Protein AF-A0A643CFT1-F1 (afdb_monomer_lite)

Foldseek 3Di:
DDDDCQVVVVVVCVVVVQQEAEEEAAPPVHCPSVVSVVVVCVVVVGHYHYHYPRPPPPVCSVVVLVVVVVVCVVVVRPHYHYHYPPVVVVSNVVD

Sequence (95 aa):
MRPDLKGALLSLIEYYQWDKFAYLYDSDRGLSTLQAVLDSAAEKKWQVTAINVGNINNDKKDETYRSLFQDLELKKERRVILDCERDKVNDIVDQ

Radius of gyration: 13.58 Å; chains: 1; bounding box: 32×30×33 Å

Structure (mmCIF, N/CA/C/O backbone):
data_AF-A0A643CFT1-F1
#
_entry.id   AF-A0A643CFT1-F1
#
loop_
_atom_site.group_PDB
_atom_site.id
_atom_site.type_symbol
_atom_site.label_atom_id
_atom_site.label_alt_id
_atom_site.label_comp_id
_atom_site.label_asym_id
_atom_site.label_entity_id
_atom_site.label_seq_id
_atom_site.pdbx_PDB_ins_code
_atom_site.Cartn_x
_atom_site.Cartn_y
_atom_site.Cartn_z
_atom_site.occupancy
_atom_site.B_iso_or_equiv
_atom_site.auth_seq_id
_atom_site.auth_comp_id
_atom_site.auth_asym_id
_atom_site.auth_atom_id
_atom_site.pdbx_PDB_model_num
ATOM 1 N N . MET A 1 1 ? 2.675 10.844 -23.099 1.00 61.91 1 MET A N 1
ATOM 2 C CA . MET A 1 1 ? 2.737 11.004 -21.628 1.00 61.91 1 MET A CA 1
ATOM 3 C C . MET A 1 1 ? 2.004 9.843 -20.992 1.00 61.91 1 MET A C 1
ATOM 5 O O . MET A 1 1 ? 0.915 9.526 -21.454 1.00 61.91 1 MET A O 1
ATOM 9 N N . ARG A 1 2 ? 2.593 9.197 -19.983 1.00 74.50 2 ARG A N 1
ATOM 10 C CA . ARG A 1 2 ? 1.882 8.217 -19.154 1.00 74.50 2 ARG A CA 1
ATOM 11 C C . ARG A 1 2 ? 1.043 9.000 -18.122 1.00 74.50 2 ARG A C 1
ATOM 13 O O . ARG A 1 2 ? 1.629 9.868 -17.479 1.00 74.50 2 ARG A O 1
ATOM 20 N N . PRO A 1 3 ? -0.279 8.775 -18.005 1.00 82.31 3 PRO A N 1
ATOM 21 C CA . PRO A 1 3 ? -1.118 9.451 -17.011 1.00 82.31 3 PRO A CA 1
ATOM 22 C C . PRO A 1 3 ? -0.685 9.137 -15.573 1.00 82.31 3 PRO A C 1
ATOM 24 O O . PRO A 1 3 ? -0.107 8.078 -15.327 1.00 82.31 3 PRO A O 1
ATOM 27 N N . ASP A 1 4 ? -0.990 10.037 -14.635 1.00 85.00 4 ASP A N 1
ATOM 28 C CA . ASP A 1 4 ? -0.754 9.811 -13.204 1.00 85.00 4 ASP A CA 1
ATOM 29 C C . ASP A 1 4 ? -1.773 8.809 -12.632 1.00 85.00 4 ASP A C 1
ATOM 31 O O . ASP A 1 4 ? -2.967 8.884 -12.923 1.00 85.00 4 ASP A O 1
ATOM 35 N N . LEU A 1 5 ? -1.294 7.868 -11.816 1.00 87.25 5 LEU A N 1
ATOM 36 C CA . LEU A 1 5 ? -2.095 6.797 -11.215 1.00 87.25 5 LEU A CA 1
ATOM 37 C C . LEU A 1 5 ? -2.571 7.142 -9.795 1.00 8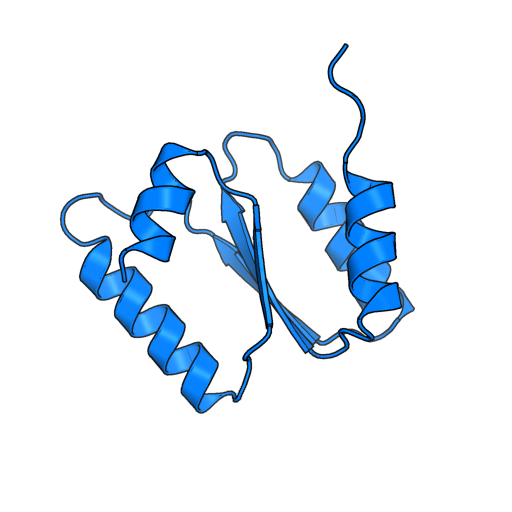7.25 5 LEU A C 1
ATOM 39 O O . LEU A 1 5 ? -3.532 6.546 -9.309 1.00 87.25 5 LEU A O 1
ATOM 43 N N . LYS A 1 6 ? -1.931 8.113 -9.130 1.00 91.06 6 LYS A N 1
ATOM 44 C CA . LYS A 1 6 ? -2.125 8.400 -7.697 1.00 91.06 6 LYS A CA 1
ATOM 45 C C . LYS A 1 6 ? -3.583 8.625 -7.319 1.00 91.06 6 LYS A C 1
ATOM 47 O O . LYS A 1 6 ? -4.087 7.980 -6.405 1.00 91.06 6 LYS A O 1
ATOM 52 N N . GLY A 1 7 ? -4.272 9.502 -8.051 1.00 92.94 7 GLY A N 1
ATOM 53 C CA . GLY A 1 7 ? -5.668 9.838 -7.761 1.00 92.94 7 GLY A CA 1
ATOM 54 C C . GLY A 1 7 ? -6.607 8.638 -7.899 1.00 92.94 7 GLY A C 1
ATOM 55 O O . GLY A 1 7 ? -7.494 8.447 -7.068 1.00 92.94 7 GLY A O 1
ATOM 56 N N . ALA A 1 8 ? -6.382 7.789 -8.906 1.00 95.00 8 ALA A N 1
ATOM 57 C CA . ALA A 1 8 ? -7.182 6.585 -9.108 1.00 95.00 8 ALA A CA 1
ATOM 58 C C . ALA A 1 8 ? -6.946 5.557 -7.991 1.00 95.00 8 ALA A C 1
ATOM 60 O O . ALA A 1 8 ? -7.904 4.981 -7.480 1.00 95.00 8 ALA A O 1
ATOM 61 N N . LEU A 1 9 ? -5.690 5.368 -7.573 1.00 95.50 9 LEU A N 1
ATOM 62 C CA . LEU A 1 9 ? -5.345 4.452 -6.488 1.00 95.50 9 LEU A CA 1
ATOM 63 C C . LEU A 1 9 ? -5.980 4.878 -5.158 1.00 95.50 9 LEU A C 1
ATOM 65 O O . LEU A 1 9 ? -6.643 4.067 -4.516 1.00 95.50 9 LEU A O 1
ATOM 69 N N . LEU A 1 10 ? -5.832 6.149 -4.772 1.00 96.38 10 LEU A N 1
ATOM 70 C CA . LEU A 1 10 ? -6.437 6.686 -3.547 1.00 96.38 10 LEU A CA 1
ATOM 71 C C . LEU A 1 10 ? -7.964 6.539 -3.557 1.00 96.38 10 LEU A C 1
ATOM 73 O O . LEU A 1 10 ? -8.546 6.079 -2.577 1.00 96.38 10 LEU A O 1
ATOM 77 N N . SER A 1 11 ? -8.599 6.826 -4.698 1.00 96.62 11 SER A N 1
ATOM 78 C CA . SER A 1 11 ? -10.048 6.655 -4.860 1.00 96.62 11 SER A CA 1
ATOM 79 C C . SER A 1 11 ? -10.492 5.207 -4.621 1.00 96.62 11 SER A C 1
ATOM 81 O O . SER A 1 11 ? -11.542 4.980 -4.026 1.00 96.62 11 SER A O 1
ATOM 83 N N . LEU A 1 12 ? -9.699 4.216 -5.048 1.00 97.31 12 LEU A N 1
ATOM 84 C CA . LEU A 1 12 ? -10.003 2.801 -4.819 1.00 97.31 12 LEU A CA 1
ATOM 85 C C . LEU A 1 12 ? -9.829 2.395 -3.351 1.00 97.31 12 LEU A C 1
ATOM 87 O O . LEU A 1 12 ? -10.686 1.690 -2.821 1.00 97.31 12 LEU A O 1
ATOM 91 N N . ILE A 1 13 ? -8.761 2.851 -2.686 1.00 96.94 13 ILE A N 1
ATOM 92 C CA . ILE A 1 13 ? -8.533 2.598 -1.249 1.00 96.94 13 ILE A CA 1
ATOM 93 C C . ILE A 1 13 ? -9.736 3.099 -0.438 1.00 96.94 13 ILE A C 1
ATOM 95 O O . ILE A 1 13 ? -10.255 2.392 0.427 1.00 96.94 13 ILE A O 1
ATOM 99 N N . GLU A 1 14 ? -10.226 4.294 -0.767 1.00 96.12 14 GLU A N 1
ATOM 100 C CA . GLU A 1 14 ? -11.395 4.896 -0.126 1.00 96.12 14 GLU A CA 1
ATOM 101 C C . GLU A 1 14 ? -12.690 4.159 -0.442 1.00 96.12 14 GLU A C 1
ATOM 103 O O . GLU A 1 14 ? -13.456 3.848 0.470 1.00 96.12 14 GLU A O 1
ATOM 108 N N . TYR A 1 15 ? -12.922 3.847 -1.718 1.00 97.38 15 TYR A N 1
ATOM 109 C CA . TYR A 1 15 ? -14.113 3.128 -2.162 1.00 97.38 15 TYR A CA 1
ATOM 110 C C . TYR A 1 15 ? -14.266 1.780 -1.446 1.00 97.38 15 TYR A C 1
ATOM 112 O O . TYR A 1 15 ? -15.357 1.441 -0.991 1.00 97.38 15 TYR A O 1
ATOM 120 N N . TYR A 1 16 ? -13.168 1.035 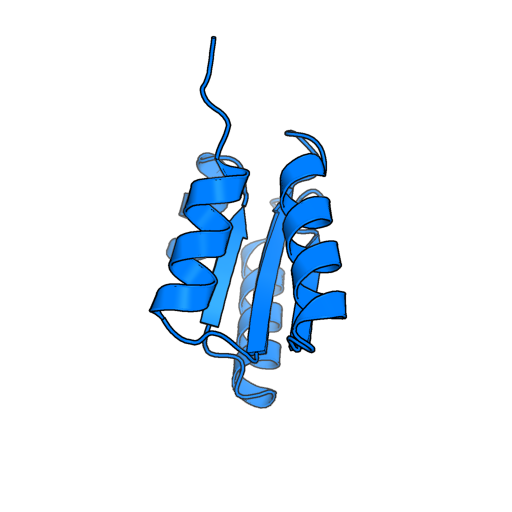-1.286 1.00 96.69 16 TYR A N 1
ATOM 121 C CA . TYR A 1 16 ? -13.172 -0.242 -0.571 1.00 96.69 16 TYR A CA 1
ATOM 122 C C . TYR A 1 16 ? -13.074 -0.111 0.954 1.00 96.69 16 TYR A C 1
ATOM 124 O O . TYR A 1 16 ? -13.071 -1.132 1.649 1.00 96.69 16 TYR A O 1
ATOM 132 N N . GLN A 1 17 ? -12.993 1.113 1.482 1.00 95.94 17 GLN A N 1
ATOM 133 C CA . GLN A 1 17 ? -12.879 1.394 2.914 1.00 95.94 17 GLN A CA 1
ATOM 134 C C . GLN A 1 17 ? -11.677 0.676 3.546 1.00 95.94 17 GLN A C 1
ATOM 136 O O . GLN A 1 17 ? -11.787 -0.023 4.559 1.00 95.94 17 GLN A O 1
ATOM 141 N N . TRP A 1 18 ? -10.518 0.793 2.898 1.00 96.44 18 TRP A N 1
ATOM 142 C CA . TRP A 1 18 ? -9.269 0.237 3.401 1.00 96.44 18 TRP A CA 1
ATOM 143 C C . TRP A 1 18 ? -8.669 1.167 4.456 1.00 96.44 18 TRP A C 1
ATOM 145 O O . TRP A 1 18 ? -8.151 2.233 4.151 1.00 96.44 18 TRP A O 1
ATOM 155 N N . ASP A 1 19 ? -8.744 0.738 5.710 1.00 94.06 19 ASP A N 1
ATOM 156 C CA . ASP A 1 19 ? -8.193 1.408 6.891 1.00 94.06 19 ASP A CA 1
ATOM 157 C C . ASP A 1 19 ? -6.889 0.766 7.386 1.00 94.06 19 ASP A C 1
ATOM 159 O O . ASP A 1 19 ? -6.092 1.427 8.044 1.00 94.06 19 ASP A O 1
ATOM 163 N N . LYS A 1 20 ? -6.661 -0.509 7.053 1.00 94.50 20 LYS A N 1
ATOM 164 C CA . LYS A 1 20 ? -5.441 -1.270 7.333 1.00 94.50 20 LYS A CA 1
ATOM 165 C C . LYS A 1 20 ? -5.029 -2.091 6.111 1.00 94.50 20 LYS A C 1
ATOM 167 O O . LYS A 1 20 ? -5.826 -2.905 5.636 1.00 94.50 20 LYS A O 1
ATOM 172 N N . PHE A 1 21 ? -3.811 -1.891 5.605 1.00 95.19 21 PHE A N 1
ATOM 173 C CA . PHE A 1 21 ? -3.300 -2.607 4.429 1.00 95.19 21 PHE A CA 1
ATOM 174 C C . PHE A 1 21 ? -1.767 -2.599 4.328 1.00 95.19 21 PHE A C 1
ATOM 176 O O . PHE A 1 21 ? -1.090 -1.715 4.853 1.00 95.19 21 PHE A O 1
ATOM 183 N N . ALA A 1 22 ? -1.226 -3.580 3.609 1.00 94.12 22 ALA A N 1
ATOM 184 C CA . ALA A 1 22 ? 0.177 -3.631 3.219 1.00 94.12 22 ALA A CA 1
ATOM 185 C C . ALA A 1 22 ? 0.393 -2.969 1.850 1.00 94.12 22 ALA A C 1
ATOM 187 O O . ALA A 1 22 ? -0.436 -3.106 0.949 1.00 94.12 22 ALA A O 1
ATOM 188 N N . TYR A 1 23 ? 1.515 -2.273 1.686 1.00 94.06 23 TYR A N 1
ATOM 189 C CA . TYR A 1 23 ? 1.929 -1.634 0.438 1.00 94.06 23 TYR A CA 1
ATOM 190 C C . TYR A 1 23 ? 3.307 -2.158 0.037 1.00 94.06 23 TYR A C 1
ATOM 192 O O . TYR A 1 23 ? 4.319 -1.759 0.617 1.00 94.06 23 TYR A O 1
ATOM 200 N N . LEU A 1 24 ? 3.349 -3.065 -0.935 1.00 91.94 24 LEU A N 1
ATOM 201 C CA . LEU A 1 24 ? 4.591 -3.623 -1.461 1.00 91.94 24 LEU A CA 1
ATOM 202 C C . LEU A 1 24 ? 5.039 -2.755 -2.628 1.00 91.94 24 LEU A C 1
ATOM 204 O O . LEU A 1 24 ? 4.270 -2.552 -3.569 1.00 91.94 24 LEU A O 1
ATOM 208 N N . TYR A 1 25 ? 6.264 -2.242 -2.564 1.00 91.06 25 TYR A N 1
ATOM 209 C CA . TYR A 1 25 ? 6.774 -1.310 -3.562 1.00 91.06 25 TYR A CA 1
ATOM 210 C C . TYR A 1 25 ? 8.175 -1.645 -4.048 1.00 91.06 25 TYR A C 1
ATOM 212 O O . TYR A 1 25 ? 8.994 -2.225 -3.329 1.00 91.06 25 TYR A O 1
ATOM 220 N N . ASP A 1 26 ? 8.448 -1.188 -5.263 1.00 87.81 26 ASP A N 1
ATOM 221 C CA . ASP A 1 26 ? 9.772 -1.142 -5.860 1.00 87.81 26 ASP A CA 1
ATOM 222 C C . ASP A 1 26 ? 10.208 0.316 -6.077 1.00 87.81 26 ASP A C 1
ATOM 224 O O . ASP A 1 26 ? 9.425 1.156 -6.524 1.00 87.81 26 ASP A O 1
ATOM 228 N N . SER A 1 27 ? 11.459 0.637 -5.756 1.00 81.62 27 SER A N 1
ATOM 229 C CA . SER A 1 27 ? 12.025 1.975 -5.951 1.00 81.62 27 SER A CA 1
ATOM 230 C C . SER A 1 27 ? 12.304 2.318 -7.419 1.00 81.62 27 SER A C 1
ATOM 232 O O . SER A 1 27 ? 12.499 3.496 -7.723 1.00 81.62 27 SER A O 1
ATOM 234 N N . ASP A 1 28 ? 12.272 1.338 -8.326 1.00 79.81 28 ASP A N 1
ATOM 235 C CA . ASP A 1 28 ? 12.637 1.502 -9.741 1.00 79.81 28 ASP A CA 1
ATOM 236 C C . ASP A 1 28 ? 11.780 2.539 -10.495 1.00 79.81 28 ASP A C 1
ATOM 238 O O . ASP A 1 28 ? 12.264 3.210 -11.408 1.00 79.81 28 ASP A O 1
ATOM 242 N N . ARG A 1 29 ? 10.518 2.745 -10.084 1.00 74.25 29 ARG A N 1
ATOM 243 C CA . ARG A 1 29 ? 9.608 3.755 -10.672 1.00 74.25 29 ARG A CA 1
ATOM 244 C C . ARG A 1 29 ? 9.496 5.055 -9.870 1.00 74.25 29 ARG A C 1
ATOM 246 O O . ARG A 1 29 ? 8.689 5.926 -10.206 1.00 74.25 29 ARG A O 1
ATOM 253 N N . GLY A 1 30 ? 10.325 5.209 -8.839 1.00 84.81 30 GLY A N 1
ATOM 254 C CA . GLY A 1 30 ? 10.270 6.323 -7.900 1.00 84.81 30 GLY A CA 1
ATOM 255 C C . GLY A 1 30 ? 9.133 6.199 -6.880 1.00 84.81 30 GLY A C 1
ATOM 256 O O . GLY A 1 30 ? 8.158 5.481 -7.063 1.00 84.81 30 GLY A O 1
ATOM 257 N N . LEU A 1 31 ? 9.244 6.945 -5.781 1.00 89.94 31 LEU A N 1
ATOM 258 C CA . LEU A 1 31 ? 8.389 6.778 -4.595 1.00 89.94 31 LEU A CA 1
ATOM 259 C C . LEU A 1 31 ? 7.162 7.698 -4.580 1.00 89.94 31 LEU A C 1
ATOM 261 O O . LEU A 1 31 ? 6.511 7.869 -3.554 1.00 89.94 31 LEU A O 1
ATOM 265 N N . SER A 1 32 ? 6.845 8.334 -5.708 1.00 91.56 32 SER A N 1
ATOM 266 C CA . SER A 1 32 ? 5.859 9.416 -5.726 1.00 91.56 32 SER A CA 1
ATOM 267 C C . SER A 1 32 ? 4.421 8.942 -5.466 1.00 91.56 32 SER A C 1
ATOM 269 O O . SER A 1 32 ? 3.614 9.720 -4.960 1.00 91.56 32 SER A O 1
ATOM 271 N N . THR A 1 33 ? 4.102 7.685 -5.796 1.00 92.56 33 THR A N 1
ATOM 272 C CA . THR A 1 33 ? 2.814 7.051 -5.472 1.00 92.56 33 THR A CA 1
ATOM 273 C C . THR A 1 33 ? 2.756 6.654 -4.003 1.00 92.56 33 THR A C 1
ATOM 275 O O . THR A 1 33 ? 1.795 7.004 -3.322 1.00 92.56 33 THR A O 1
ATOM 278 N N . LEU A 1 34 ? 3.819 6.017 -3.494 1.00 94.19 34 LEU A N 1
ATOM 279 C CA . LEU A 1 34 ? 3.956 5.678 -2.077 1.00 94.19 34 LEU A CA 1
ATOM 280 C C . LEU A 1 34 ? 3.805 6.922 -1.192 1.00 94.19 34 LEU A C 1
ATOM 282 O O . LEU A 1 34 ? 3.049 6.886 -0.228 1.00 94.19 34 LEU A O 1
ATOM 286 N N . GLN A 1 35 ? 4.460 8.032 -1.547 1.00 94.50 35 GLN A N 1
ATOM 287 C CA . GLN A 1 35 ? 4.363 9.283 -0.793 1.00 94.50 35 GLN A CA 1
ATOM 288 C C . GLN A 1 35 ? 2.914 9.773 -0.696 1.00 94.50 35 GLN A C 1
ATOM 290 O O . GLN A 1 35 ? 2.438 10.040 0.400 1.00 94.50 35 GLN A O 1
ATOM 295 N N . ALA A 1 36 ? 2.180 9.799 -1.814 1.00 95.31 36 ALA A N 1
ATOM 296 C CA . ALA A 1 36 ? 0.780 10.226 -1.819 1.00 95.31 36 ALA A CA 1
ATOM 297 C C . ALA A 1 36 ? -0.119 9.326 -0.948 1.00 95.31 36 ALA A C 1
ATOM 299 O O . ALA A 1 36 ? -1.049 9.810 -0.298 1.00 95.31 36 ALA A O 1
ATOM 300 N N . VAL A 1 37 ? 0.165 8.019 -0.912 1.00 96.25 37 VAL A N 1
ATOM 301 C CA . VAL A 1 37 ? -0.543 7.067 -0.045 1.00 96.25 37 VAL A CA 1
ATOM 302 C C . VAL A 1 37 ? -0.205 7.294 1.427 1.00 96.25 37 VAL A C 1
ATOM 304 O O . VAL A 1 37 ? -1.117 7.285 2.248 1.00 96.25 37 VAL A O 1
ATOM 307 N N . LEU A 1 38 ? 1.063 7.532 1.772 1.00 96.50 38 LEU A N 1
ATOM 308 C CA . LEU A 1 38 ? 1.487 7.807 3.149 1.00 96.50 38 LEU A CA 1
ATOM 309 C C . LEU A 1 38 ? 0.939 9.142 3.672 1.00 96.50 38 LEU A C 1
ATOM 311 O O . LEU A 1 38 ? 0.483 9.197 4.813 1.00 96.50 38 LEU A O 1
ATOM 315 N N . ASP A 1 39 ? 0.913 10.182 2.837 1.00 97.19 39 ASP A N 1
ATOM 316 C CA . ASP A 1 39 ? 0.322 11.480 3.182 1.00 97.19 39 ASP A CA 1
ATOM 3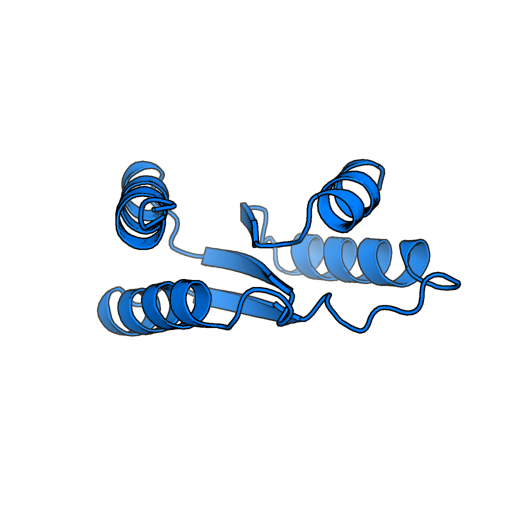17 C C . ASP A 1 39 ? -1.183 11.320 3.469 1.00 97.19 39 ASP A C 1
ATOM 319 O O . ASP A 1 39 ? -1.672 11.709 4.532 1.00 97.19 39 ASP A O 1
ATOM 323 N N . SER A 1 40 ? -1.905 10.627 2.580 1.00 96.69 40 SER A N 1
ATOM 324 C CA . SER A 1 40 ? -3.333 10.326 2.767 1.00 96.69 40 SER A CA 1
ATOM 325 C C . SER A 1 40 ? -3.584 9.448 3.996 1.00 96.69 40 SER A C 1
ATOM 327 O O . SER A 1 40 ? -4.563 9.644 4.717 1.00 96.69 40 SER A O 1
ATOM 329 N N . ALA A 1 41 ? -2.696 8.488 4.267 1.00 96.38 41 ALA A N 1
ATOM 330 C CA . ALA A 1 41 ? -2.774 7.630 5.441 1.00 96.38 41 ALA A CA 1
ATOM 331 C C . ALA A 1 41 ? -2.607 8.420 6.741 1.00 96.38 41 ALA A C 1
ATOM 333 O O . ALA A 1 41 ? -3.323 8.149 7.703 1.00 96.38 41 ALA A O 1
ATOM 334 N N . ALA A 1 42 ? -1.716 9.413 6.772 1.00 96.19 42 ALA A N 1
ATOM 335 C CA . ALA A 1 42 ? -1.545 10.288 7.926 1.00 96.19 42 ALA A CA 1
ATOM 336 C C . ALA A 1 42 ? -2.805 11.130 8.186 1.00 96.19 42 ALA A C 1
ATOM 338 O O . ALA A 1 42 ? -3.274 11.202 9.323 1.00 96.19 42 ALA A O 1
ATOM 339 N N . GLU A 1 43 ? -3.397 11.706 7.136 1.00 96.81 43 GLU A N 1
ATOM 340 C CA . GLU A 1 43 ? -4.629 12.498 7.236 1.00 96.81 43 GLU A CA 1
ATOM 341 C C . GLU A 1 43 ? -5.834 11.654 7.677 1.00 96.81 43 GLU A C 1
ATOM 343 O O . GLU A 1 43 ? -6.610 12.057 8.548 1.00 96.81 43 GLU A O 1
ATOM 348 N N . LYS A 1 44 ? -5.983 10.459 7.096 1.00 95.75 44 LYS A N 1
ATOM 349 C CA . LYS A 1 44 ? -7.146 9.577 7.290 1.00 95.75 44 LYS A CA 1
ATOM 350 C C . LYS A 1 44 ? -6.946 8.526 8.378 1.00 95.75 44 LYS A C 1
ATOM 352 O O . LYS A 1 44 ? -7.862 7.756 8.659 1.00 95.75 44 LYS A O 1
ATOM 357 N N . LYS A 1 45 ? -5.775 8.525 9.022 1.00 96.00 45 LYS A N 1
ATOM 358 C CA . LYS A 1 45 ? -5.356 7.577 10.066 1.00 96.00 45 LYS A CA 1
ATOM 359 C C . LYS A 1 45 ? -5.382 6.116 9.600 1.00 96.00 45 LYS A C 1
ATOM 361 O O . LYS A 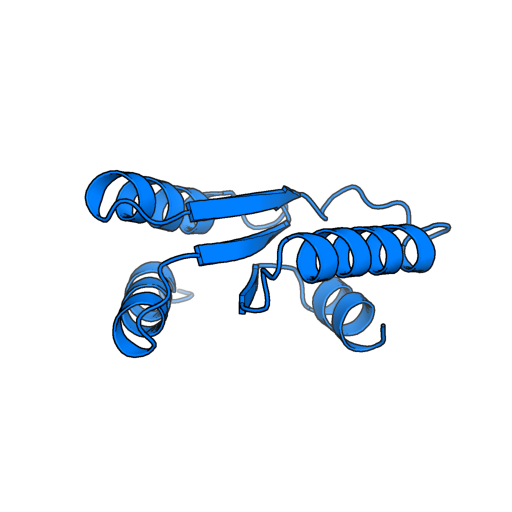1 45 ? -5.742 5.227 10.372 1.00 96.00 45 LYS A O 1
ATOM 366 N N . TRP A 1 46 ? -5.005 5.865 8.348 1.00 96.44 46 TRP A N 1
ATOM 367 C CA . TRP A 1 46 ? -4.842 4.505 7.839 1.00 96.44 46 TRP A CA 1
ATOM 368 C C . TRP A 1 46 ? -3.585 3.852 8.423 1.00 96.44 46 TRP A C 1
ATOM 370 O O . TRP A 1 46 ? 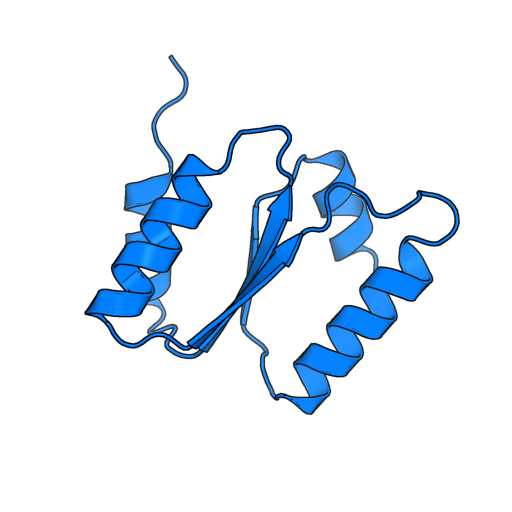-2.535 4.479 8.556 1.00 96.44 46 TRP A O 1
ATOM 380 N N . GLN A 1 47 ? -3.682 2.568 8.745 1.00 94.31 47 GLN A N 1
ATOM 381 C CA . GLN A 1 47 ? -2.566 1.723 9.144 1.00 94.31 47 GLN A CA 1
ATOM 382 C C . GLN A 1 47 ? -1.934 1.099 7.897 1.00 94.31 47 GLN A C 1
ATOM 384 O O . GLN A 1 47 ? -2.431 0.103 7.369 1.00 94.31 47 GLN A O 1
ATOM 389 N N . VAL A 1 48 ? -0.840 1.695 7.426 1.00 94.81 48 VAL A N 1
ATOM 390 C CA . VAL A 1 48 ? -0.134 1.239 6.223 1.00 94.81 48 VAL A CA 1
ATOM 391 C C . VAL A 1 48 ? 1.186 0.569 6.593 1.00 94.81 48 VAL A C 1
ATOM 393 O O . VAL A 1 48 ? 2.076 1.209 7.152 1.00 94.81 48 VAL A O 1
ATOM 396 N N . THR A 1 49 ? 1.338 -0.707 6.234 1.00 92.19 49 THR A N 1
ATOM 397 C CA . THR A 1 49 ? 2.615 -1.434 6.326 1.00 92.19 49 THR A CA 1
ATOM 398 C C . THR A 1 49 ? 3.343 -1.325 4.985 1.00 92.19 49 THR A C 1
ATOM 400 O O . THR A 1 49 ? 3.043 -2.073 4.057 1.00 92.19 49 THR A O 1
ATOM 403 N N . ALA A 1 50 ? 4.281 -0.384 4.847 1.00 92.06 50 ALA A N 1
ATOM 404 C CA . ALA A 1 50 ? 5.063 -0.226 3.616 1.00 92.06 50 ALA A CA 1
ATOM 405 C C . ALA A 1 50 ? 6.270 -1.178 3.592 1.00 92.06 50 ALA A C 1
ATOM 407 O O . ALA A 1 50 ? 7.083 -1.171 4.517 1.00 92.06 50 ALA A O 1
ATOM 408 N N . ILE A 1 51 ? 6.407 -1.973 2.528 1.00 89.06 51 ILE A N 1
ATOM 409 C CA . ILE A 1 51 ? 7.445 -3.001 2.401 1.00 89.06 51 ILE A CA 1
ATOM 410 C C . ILE A 1 51 ? 8.171 -2.853 1.063 1.00 89.06 51 ILE A C 1
ATOM 412 O O . ILE A 1 51 ? 7.557 -2.931 0.000 1.00 89.06 51 ILE A O 1
ATOM 416 N N . ASN A 1 52 ? 9.487 -2.647 1.118 1.00 87.94 52 ASN A N 1
ATOM 417 C CA . ASN A 1 52 ? 10.324 -2.587 -0.075 1.00 87.94 52 ASN A CA 1
ATOM 418 C C . ASN A 1 52 ? 10.644 -4.009 -0.549 1.00 87.94 52 ASN A C 1
ATOM 420 O O . ASN A 1 52 ? 11.302 -4.763 0.168 1.00 87.94 52 ASN A O 1
ATOM 424 N N . VAL A 1 53 ? 10.207 -4.349 -1.759 1.00 85.94 53 VAL A N 1
ATOM 425 C CA . VAL A 1 53 ? 10.492 -5.635 -2.417 1.00 85.94 53 VAL A CA 1
ATOM 426 C C . VAL A 1 53 ? 11.485 -5.488 -3.580 1.00 85.94 53 VAL A C 1
ATOM 428 O O . VAL A 1 53 ? 11.782 -6.443 -4.292 1.00 85.94 53 VAL A O 1
ATOM 431 N N . GLY A 1 54 ? 12.041 -4.286 -3.753 1.00 78.50 54 GLY A N 1
ATOM 432 C CA . GLY A 1 54 ? 13.009 -3.915 -4.781 1.00 78.50 54 GLY A CA 1
ATOM 433 C C . GLY A 1 54 ? 14.296 -4.743 -4.745 1.00 78.50 54 GLY A C 1
ATOM 434 O O . GLY A 1 54 ? 14.757 -5.205 -5.785 1.00 78.50 54 GLY A O 1
ATOM 435 N N . ASN A 1 55 ? 14.821 -4.985 -3.539 1.00 70.94 55 ASN A N 1
ATOM 436 C CA . ASN A 1 55 ? 16.129 -5.611 -3.298 1.00 70.94 55 ASN A CA 1
ATOM 437 C C . ASN A 1 55 ? 16.058 -7.096 -2.906 1.00 70.94 55 ASN A C 1
ATOM 439 O O . ASN A 1 55 ? 17.014 -7.632 -2.343 1.00 70.94 55 ASN A O 1
ATOM 443 N N . ILE A 1 56 ? 14.931 -7.767 -3.138 1.00 73.00 56 ILE A N 1
ATOM 444 C CA . ILE A 1 56 ? 14.825 -9.192 -2.825 1.00 73.00 56 ILE A CA 1
ATOM 445 C C . ILE A 1 56 ? 15.700 -9.968 -3.816 1.00 73.00 56 ILE A C 1
ATOM 447 O O . ILE A 1 56 ? 15.452 -9.962 -5.019 1.00 73.00 56 ILE A O 1
ATOM 451 N N . ASN A 1 57 ? 16.746 -10.621 -3.302 1.00 66.62 57 ASN A N 1
ATOM 452 C CA . ASN A 1 57 ? 17.634 -11.457 -4.108 1.00 66.62 57 ASN A CA 1
ATOM 453 C C . ASN A 1 57 ? 16.830 -12.578 -4.779 1.00 66.62 57 ASN A C 1
ATOM 455 O O . ASN A 1 57 ? 16.139 -13.333 -4.091 1.00 66.62 57 ASN A O 1
ATOM 459 N N . ASN A 1 58 ? 16.987 -12.726 -6.098 1.00 67.31 58 ASN A N 1
ATOM 460 C CA . ASN A 1 58 ? 16.269 -13.721 -6.903 1.00 67.31 58 ASN A CA 1
ATOM 461 C C . ASN A 1 58 ? 16.380 -15.151 -6.347 1.00 67.31 58 ASN A C 1
ATOM 463 O O . ASN A 1 58 ? 15.405 -15.892 -6.399 1.00 67.31 58 ASN A O 1
ATOM 467 N N . ASP A 1 59 ? 17.518 -15.512 -5.747 1.00 69.88 59 ASP A N 1
ATOM 468 C CA . ASP A 1 59 ? 17.763 -16.857 -5.207 1.00 69.88 59 ASP A CA 1
ATOM 469 C C . ASP A 1 59 ? 16.977 -17.17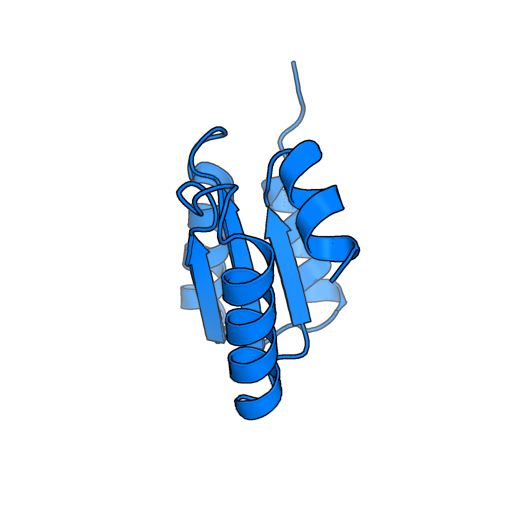1 -3.920 1.00 69.88 59 ASP A C 1
ATOM 471 O O . ASP A 1 59 ? 16.904 -18.326 -3.509 1.00 69.88 59 ASP A O 1
ATOM 475 N N . LYS A 1 60 ? 16.412 -16.155 -3.251 1.00 69.31 60 LYS A N 1
ATOM 476 C CA . LYS A 1 60 ? 15.645 -16.299 -1.995 1.00 69.31 60 LYS A CA 1
ATOM 477 C C . LYS A 1 60 ? 14.289 -15.600 -2.036 1.00 69.31 60 LYS A C 1
ATOM 479 O O . LYS A 1 60 ? 13.699 -15.311 -0.989 1.00 69.31 60 LYS A O 1
ATOM 484 N N . LYS A 1 61 ? 13.801 -15.291 -3.236 1.00 73.62 61 LYS A N 1
ATOM 485 C CA . LYS A 1 61 ? 12.573 -14.514 -3.412 1.00 73.62 61 LYS A CA 1
ATOM 486 C C . LYS A 1 61 ? 11.352 -15.228 -2.830 1.00 73.62 61 LYS A C 1
ATOM 488 O O . LYS A 1 61 ? 10.621 -14.622 -2.053 1.00 73.62 61 LYS A O 1
ATOM 493 N N . ASP A 1 62 ? 11.232 -16.530 -3.077 1.00 74.44 62 ASP A N 1
ATOM 494 C CA . ASP A 1 62 ? 10.094 -17.342 -2.632 1.00 74.44 62 ASP A CA 1
ATOM 495 C C . ASP A 1 62 ? 10.015 -17.428 -1.098 1.00 74.44 62 ASP A C 1
ATOM 497 O O . ASP A 1 62 ? 8.963 -17.203 -0.501 1.00 74.44 62 ASP A O 1
ATOM 501 N N . GLU A 1 63 ? 11.147 -17.674 -0.426 1.00 80.81 63 GLU A N 1
ATOM 502 C CA . GLU A 1 63 ? 11.210 -17.712 1.043 1.00 80.81 63 GLU A CA 1
ATOM 503 C C . GLU A 1 63 ? 10.846 -16.356 1.658 1.00 80.81 63 GLU A C 1
ATOM 505 O O . GLU A 1 63 ? 10.126 -16.288 2.658 1.00 80.81 63 GLU A O 1
ATOM 510 N N . THR A 1 64 ? 11.317 -15.271 1.037 1.00 80.12 64 THR A N 1
ATOM 511 C CA . THR A 1 64 ? 11.093 -13.905 1.518 1.00 80.12 64 THR A CA 1
ATOM 512 C C . THR A 1 64 ? 9.625 -13.508 1.376 1.00 80.12 64 THR A C 1
ATOM 514 O O . THR A 1 64 ? 9.033 -13.018 2.338 1.00 80.12 64 THR A O 1
ATOM 517 N N . TYR A 1 65 ? 9.007 -13.764 0.217 1.00 81.38 65 TYR A N 1
ATOM 518 C CA . TYR A 1 65 ? 7.584 -13.490 0.007 1.00 81.38 65 TYR A CA 1
ATOM 519 C C . TYR A 1 65 ? 6.703 -14.360 0.899 1.00 81.38 65 TYR A C 1
ATOM 521 O O . TYR A 1 65 ? 5.791 -13.840 1.540 1.00 81.38 65 TYR A O 1
ATOM 529 N N . ARG A 1 66 ? 7.007 -15.656 1.032 1.00 84.31 66 ARG A N 1
ATOM 530 C CA . ARG A 1 66 ? 6.263 -16.547 1.929 1.00 84.31 66 ARG A CA 1
ATOM 531 C C . ARG A 1 66 ? 6.318 -16.070 3.380 1.00 84.31 66 ARG A C 1
ATOM 533 O O . ARG A 1 66 ? 5.278 -16.030 4.033 1.00 84.31 66 ARG A O 1
ATOM 540 N N . SER A 1 67 ? 7.496 -15.694 3.884 1.00 85.56 67 SER A N 1
ATOM 541 C CA . SER A 1 67 ? 7.630 -15.147 5.242 1.00 85.56 67 SER A CA 1
ATOM 542 C C . SER A 1 67 ? 6.833 -13.852 5.404 1.00 85.56 67 SER A C 1
ATOM 544 O O . SER A 1 67 ? 6.133 -13.678 6.397 1.00 85.56 67 SER A O 1
ATOM 546 N N . LEU A 1 68 ? 6.887 -12.966 4.407 1.00 86.00 68 LEU A N 1
ATOM 547 C CA . LEU A 1 68 ? 6.146 -11.708 4.404 1.00 86.00 68 LEU A CA 1
ATOM 548 C C . LEU A 1 68 ? 4.634 -11.943 4.469 1.00 86.00 68 LEU A C 1
ATOM 550 O O . LEU A 1 68 ? 3.954 -11.334 5.292 1.00 86.00 68 LEU A O 1
ATOM 554 N N . PHE A 1 69 ? 4.098 -12.856 3.659 1.00 83.75 69 PHE A N 1
ATOM 555 C CA . PHE A 1 69 ? 2.672 -13.182 3.689 1.00 83.75 69 PHE A CA 1
ATOM 556 C C . PHE A 1 69 ? 2.251 -13.889 4.979 1.00 83.75 69 PHE A C 1
ATOM 558 O O . PHE A 1 69 ? 1.157 -13.629 5.479 1.00 83.75 69 PHE A O 1
ATOM 565 N N . GLN A 1 70 ? 3.115 -14.721 5.568 1.00 86.38 70 GLN A N 1
ATOM 566 C CA . GLN A 1 70 ? 2.865 -15.298 6.892 1.00 86.38 70 GLN A CA 1
ATOM 567 C C . GLN A 1 70 ? 2.765 -14.211 7.968 1.00 86.38 70 GLN A C 1
ATOM 569 O O . GLN A 1 70 ? 1.821 -14.225 8.759 1.00 86.38 70 GLN A O 1
ATOM 574 N N . ASP A 1 71 ? 3.673 -13.234 7.963 1.00 85.81 71 ASP A N 1
ATOM 575 C CA . ASP A 1 71 ? 3.634 -12.105 8.896 1.00 85.81 71 ASP A CA 1
ATOM 576 C C . ASP A 1 71 ? 2.372 -11.251 8.716 1.00 85.81 71 ASP A C 1
ATOM 578 O O . ASP A 1 71 ? 1.769 -10.810 9.701 1.00 85.81 71 ASP A O 1
ATOM 582 N N . LEU A 1 72 ? 1.945 -11.028 7.469 1.00 85.25 72 LEU A N 1
ATOM 583 C CA . LEU A 1 72 ? 0.703 -10.315 7.166 1.00 85.25 72 LEU A CA 1
ATOM 584 C C . LEU A 1 72 ? -0.525 -11.085 7.664 1.00 85.25 72 LEU A C 1
ATOM 586 O O . LEU A 1 72 ? -1.402 -10.490 8.296 1.00 85.25 72 LEU A O 1
ATOM 590 N N . GLU A 1 73 ? -0.573 -12.404 7.468 1.00 85.25 73 GLU A N 1
ATOM 591 C CA . GLU A 1 73 ? -1.681 -13.234 7.948 1.00 85.25 73 GLU A CA 1
ATOM 592 C C . GLU A 1 73 ? -1.738 -13.261 9.484 1.00 85.25 73 GLU A C 1
ATOM 594 O O . GLU A 1 73 ? -2.815 -13.090 10.064 1.00 85.25 73 GLU A O 1
ATOM 599 N N . LEU A 1 74 ? -0.587 -13.351 10.163 1.00 86.06 74 LEU A N 1
ATOM 600 C CA . LEU A 1 74 ? -0.494 -13.239 11.625 1.00 86.06 74 LEU A CA 1
ATOM 601 C C . LEU A 1 74 ? -1.031 -11.892 12.134 1.00 86.06 74 LEU A C 1
ATOM 603 O O . LEU A 1 74 ? -1.715 -11.834 13.159 1.00 86.06 74 LEU A O 1
ATOM 607 N N . LYS A 1 75 ? -0.780 -10.806 11.395 1.00 80.88 75 LYS A N 1
ATOM 608 C CA . LYS A 1 75 ? -1.287 -9.455 11.693 1.00 80.88 75 LYS A CA 1
ATOM 609 C C . LYS A 1 75 ? -2.729 -9.216 11.227 1.00 80.88 75 LYS A C 1
ATOM 611 O O . LYS A 1 75 ? -3.253 -8.114 11.438 1.00 80.88 75 LYS A O 1
ATOM 616 N N . LYS A 1 76 ? -3.374 -10.217 10.610 1.00 81.31 76 LYS A N 1
ATOM 617 C CA . LYS A 1 76 ? -4.684 -10.123 9.938 1.00 81.31 76 LYS A CA 1
ATOM 618 C C . LYS A 1 76 ? -4.740 -9.001 8.886 1.00 81.31 76 LYS A C 1
ATOM 620 O O . LYS A 1 76 ? -5.784 -8.387 8.672 1.00 81.31 76 LYS A O 1
ATOM 625 N N . GLU A 1 77 ? -3.614 -8.721 8.236 1.00 81.31 77 GLU A N 1
ATOM 626 C CA . GLU A 1 77 ? -3.461 -7.733 7.162 1.00 81.31 77 GLU A CA 1
ATOM 627 C C . GLU A 1 77 ? -3.742 -8.388 5.807 1.00 81.31 77 GLU A C 1
ATOM 629 O O . GLU A 1 77 ? -2.840 -8.776 5.077 1.00 81.31 77 GLU A O 1
ATOM 634 N N . ARG A 1 78 ? -5.028 -8.527 5.468 1.00 83.75 78 ARG A N 1
ATOM 635 C CA . ARG A 1 78 ? -5.481 -9.254 4.262 1.00 83.75 78 ARG A CA 1
ATOM 636 C C . ARG A 1 78 ? -5.640 -8.388 3.012 1.00 83.75 78 ARG A C 1
ATOM 638 O O . ARG A 1 78 ? -6.145 -8.845 1.992 1.00 83.75 78 ARG A O 1
ATOM 645 N N . ARG A 1 79 ? -5.277 -7.114 3.111 1.00 93.00 79 ARG A N 1
ATOM 646 C CA . ARG A 1 79 ? -5.409 -6.116 2.049 1.00 93.00 79 ARG A CA 1
ATOM 647 C C . ARG A 1 79 ? -4.011 -5.706 1.624 1.00 93.00 79 ARG A C 1
ATOM 649 O O . ARG A 1 79 ? -3.238 -5.243 2.460 1.00 93.00 79 ARG A O 1
ATOM 656 N N . VAL A 1 80 ? -3.693 -5.910 0.351 1.00 92.38 80 VAL A N 1
ATOM 657 C CA . VAL A 1 80 ? -2.340 -5.748 -0.181 1.00 92.38 80 VAL A CA 1
ATOM 658 C C . VAL A 1 80 ? -2.396 -4.922 -1.461 1.00 92.38 80 VAL A C 1
ATOM 660 O O . VAL A 1 80 ? -3.172 -5.225 -2.365 1.00 92.38 80 VAL A O 1
ATOM 663 N N . ILE A 1 81 ? -1.574 -3.878 -1.532 1.00 93.81 81 ILE A N 1
ATOM 664 C CA . ILE A 1 81 ? -1.311 -3.101 -2.745 1.00 93.81 81 ILE A CA 1
ATOM 665 C C . ILE A 1 81 ? 0.050 -3.532 -3.290 1.00 93.81 81 ILE A C 1
ATOM 667 O O . ILE A 1 81 ? 1.032 -3.539 -2.549 1.00 93.81 81 ILE A O 1
ATOM 671 N N . LEU A 1 82 ? 0.101 -3.881 -4.577 1.00 92.06 82 LEU A N 1
ATOM 672 C CA . LEU A 1 82 ? 1.323 -4.264 -5.289 1.00 92.06 82 LEU A CA 1
ATOM 673 C C . LEU A 1 82 ? 1.727 -3.151 -6.267 1.00 92.06 82 LEU A C 1
ATOM 675 O O . LEU A 1 82 ? 1.198 -3.066 -7.374 1.00 92.06 82 LEU A O 1
ATOM 679 N N . ASP A 1 83 ? 2.670 -2.301 -5.867 1.00 91.25 83 ASP A N 1
ATOM 680 C CA . ASP A 1 83 ? 3.248 -1.229 -6.689 1.00 91.25 83 ASP A CA 1
ATOM 681 C C . ASP A 1 83 ? 4.656 -1.611 -7.169 1.00 91.25 83 ASP A C 1
ATOM 683 O O . ASP A 1 83 ? 5.672 -1.069 -6.736 1.00 91.25 83 ASP A O 1
ATOM 687 N N . CYS A 1 84 ? 4.720 -2.627 -8.029 1.00 87.25 84 CYS A N 1
ATOM 688 C CA . CYS A 1 84 ? 5.972 -3.254 -8.465 1.00 87.25 84 CYS A CA 1
ATOM 689 C C . CYS A 1 84 ? 6.042 -3.381 -9.992 1.00 87.25 84 CYS A C 1
ATOM 691 O O . CYS A 1 84 ? 5.017 -3.339 -10.686 1.00 87.25 84 CYS A O 1
ATOM 693 N N . GLU A 1 85 ? 7.248 -3.541 -10.539 1.00 82.81 85 GLU A N 1
ATOM 694 C CA . GLU A 1 85 ? 7.418 -3.910 -11.948 1.00 82.81 85 GLU A CA 1
ATOM 695 C C . GLU A 1 85 ? 6.755 -5.252 -12.275 1.00 82.81 85 GLU A C 1
ATOM 697 O O . GLU A 1 85 ? 6.568 -6.106 -11.406 1.00 82.81 85 GLU A O 1
ATOM 702 N N . ARG A 1 86 ? 6.366 -5.425 -13.543 1.00 80.38 86 ARG A N 1
ATOM 703 C CA . ARG A 1 86 ? 5.517 -6.548 -13.973 1.00 80.38 86 ARG A CA 1
ATOM 704 C C . ARG A 1 86 ? 6.107 -7.908 -13.609 1.00 80.38 86 ARG A C 1
ATOM 706 O O . ARG A 1 86 ? 5.375 -8.778 -13.148 1.00 80.38 86 ARG A O 1
ATOM 713 N N . ASP A 1 87 ? 7.412 -8.059 -13.793 1.00 78.88 87 ASP A N 1
ATOM 714 C CA . ASP A 1 87 ? 8.112 -9.315 -13.530 1.00 78.88 87 ASP A CA 1
ATOM 715 C C . ASP A 1 87 ? 8.024 -9.692 -12.043 1.00 78.88 87 ASP A C 1
ATOM 717 O O . ASP A 1 87 ? 7.734 -10.838 -11.711 1.00 78.88 87 ASP A O 1
ATOM 721 N N . LYS A 1 88 ? 8.130 -8.701 -11.146 1.00 76.19 88 LYS A N 1
ATOM 722 C CA . LYS A 1 88 ? 7.976 -8.896 -9.696 1.00 76.19 88 LYS A CA 1
ATOM 723 C C . LYS A 1 88 ? 6.532 -9.186 -9.297 1.00 76.19 88 LYS A C 1
ATOM 725 O O . LYS A 1 88 ? 6.305 -9.958 -8.376 1.00 76.19 88 LYS A O 1
ATOM 730 N N . VAL A 1 89 ? 5.550 -8.590 -9.977 1.00 77.94 89 VAL A N 1
ATOM 731 C CA . VAL A 1 89 ? 4.133 -8.893 -9.713 1.00 77.94 89 VAL A CA 1
ATOM 732 C C . VAL A 1 89 ? 3.832 -10.361 -10.000 1.00 77.94 89 VAL A C 1
ATOM 734 O O . VAL A 1 89 ? 3.174 -10.996 -9.184 1.00 77.94 89 VAL A O 1
ATOM 737 N N . ASN A 1 90 ? 4.335 -10.909 -11.109 1.00 77.19 90 ASN A N 1
ATOM 738 C CA . ASN A 1 90 ? 4.144 -12.327 -11.425 1.00 77.19 90 ASN A CA 1
ATOM 739 C C . ASN A 1 90 ? 4.776 -13.220 -10.348 1.00 77.19 90 ASN A C 1
ATOM 741 O O . ASN A 1 90 ? 4.104 -14.093 -9.812 1.00 77.19 90 ASN A O 1
ATOM 745 N N . ASP A 1 91 ? 6.016 -12.917 -9.951 1.00 76.62 91 ASP A N 1
ATOM 746 C CA . ASP A 1 91 ? 6.720 -13.657 -8.899 1.00 76.62 91 ASP A CA 1
ATOM 747 C C . ASP A 1 91 ? 5.978 -13.665 -7.553 1.00 76.62 91 ASP A C 1
ATOM 749 O O . ASP A 1 91 ? 6.049 -14.651 -6.823 1.00 76.62 91 ASP A O 1
ATOM 753 N N . ILE A 1 92 ? 5.297 -12.564 -7.213 1.00 75.25 92 ILE A N 1
ATOM 754 C CA . ILE A 1 92 ? 4.526 -12.416 -5.970 1.00 75.25 92 ILE A CA 1
ATOM 755 C C . ILE A 1 92 ? 3.187 -13.158 -6.045 1.00 75.25 92 ILE A C 1
ATOM 757 O O . ILE A 1 92 ? 2.744 -13.708 -5.042 1.00 75.25 92 ILE A O 1
ATOM 761 N N . VAL A 1 93 ? 2.523 -13.137 -7.204 1.00 75.75 93 VAL A N 1
ATOM 762 C CA . VAL A 1 93 ? 1.204 -13.765 -7.401 1.00 75.75 93 VAL A CA 1
ATOM 763 C C . VAL A 1 93 ? 1.299 -15.291 -7.466 1.00 75.75 93 VAL A C 1
ATOM 765 O O . VAL A 1 93 ? 0.338 -15.964 -7.104 1.00 75.75 93 VAL A O 1
ATOM 768 N N . ASP A 1 94 ? 2.444 -15.829 -7.885 1.00 75.75 94 ASP A N 1
ATOM 769 C CA . ASP A 1 94 ? 2.684 -17.274 -7.968 1.00 75.75 94 ASP A CA 1
ATOM 770 C C . ASP A 1 94 ? 2.976 -17.944 -6.600 1.00 75.75 94 ASP A C 1
ATOM 772 O O . ASP A 1 94 ? 3.155 -19.164 -6.552 1.00 75.75 94 ASP A O 1
ATOM 776 N N . GLN A 1 95 ? 3.019 -17.183 -5.494 1.00 61.44 95 GLN A N 1
ATOM 777 C CA . GLN A 1 95 ? 3.263 -17.684 -4.123 1.00 61.44 95 GLN A CA 1
ATOM 778 C C . GLN A 1 95 ? 1.984 -18.118 -3.399 1.00 61.44 95 GLN A C 1
ATOM 780 O O . GLN A 1 95 ? 2.062 -19.121 -2.646 1.00 61.44 95 GLN A O 1
#

Organism: Balaenoptera physalus (NCBI:txid9770)

pLDDT: mean 86.6, std 9.15, range [61.44, 97.38]

Secondary structure (DSSP, 8-state):
-PPP-HHHHHHHHHHTT-SEEEEEE-GGG-SHHHHHHHHHHHHHT-EEEEEE-TT--GGGHHHHHHHHHHHHHHTT---EEEES-HHHHHHHHT-

InterPro domains:
  IPR001828 Receptor, ligand binding region [PF01094] (3-93)
  IPR028082 Periplasmic binding protein-like I [SSF53822] (7-92)